Protein AF-A0A3D0JP17-F1 (afdb_monomer)

pLDDT: mean 91.54, std 7.05, range [59.78, 96.94]

Radius of gyration: 12.57 Å; Cα contacts (8 Å, |Δi|>4): 49; chains: 1; bounding box: 29×17×33 Å

Sequence (38 aa):
MSFLHIQNLHKSYGPTQIFTDINIEIGQGQFITLLGPS

Solvent-accessible surface area (backbone atoms only — not comparable to full-atom values): 2676 Å² total; per-residue (Å²): 120,68,67,42,78,44,70,67,42,65,44,63,62,86,91,48,74,76,48,69,66,44,68,48,78,38,46,75,91,67,86,86,84,91,84,79,87,134

Structure (mmCIF, N/CA/C/O backbone):
data_AF-A0A3D0JP17-F1
#
_entry.id   AF-A0A3D0JP17-F1
#
loop_
_atom_site.group_PDB
_atom_site.id
_atom_site.type_symbol
_atom_site.label_atom_id
_atom_site.label_alt_id
_atom_site.label_comp_id
_atom_site.label_asym_id
_atom_site.label_entity_id
_atom_site.label_seq_id
_atom_site.pdbx_PDB_ins_code
_atom_site.Cartn_x
_atom_site.Cartn_y
_atom_site.Cartn_z
_atom_site.occupancy
_atom_site.B_iso_or_equiv
_atom_site.auth_seq_id
_atom_site.auth_comp_id
_atom_site.auth_asym_id
_atom_site.auth_atom_id
_atom_site.pdbx_PDB_model_num
ATOM 1 N N . MET A 1 1 ? -17.512 5.788 10.256 1.00 59.78 1 MET A N 1
ATOM 2 C CA . MET A 1 1 ? -16.971 6.894 9.439 1.00 59.78 1 MET A CA 1
ATOM 3 C C . MET A 1 1 ? -15.470 6.687 9.339 1.00 59.78 1 MET A C 1
ATOM 5 O O . MET A 1 1 ? -14.846 6.501 10.380 1.00 59.78 1 MET A O 1
ATOM 9 N N . SER A 1 2 ? -14.914 6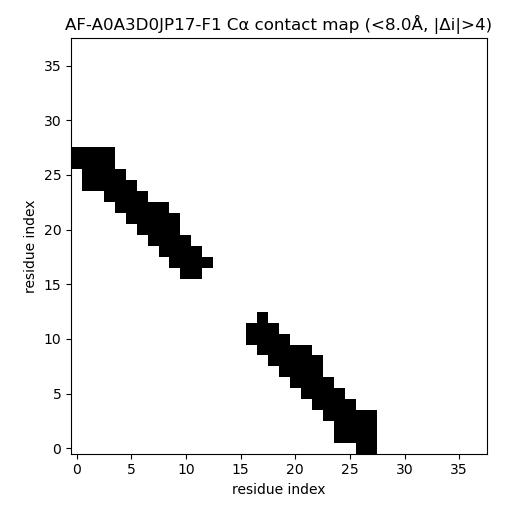.605 8.128 1.00 72.38 2 SER A N 1
ATOM 10 C CA . SER A 1 2 ? -13.463 6.502 7.926 1.00 72.38 2 SER A CA 1
ATOM 11 C C . SER A 1 2 ? -12.801 7.829 8.300 1.00 72.38 2 SER A C 1
ATOM 13 O O . SER A 1 2 ? -13.319 8.894 7.975 1.00 72.38 2 SER A O 1
ATOM 15 N N . PHE A 1 3 ? -11.676 7.766 9.003 1.00 89.62 3 P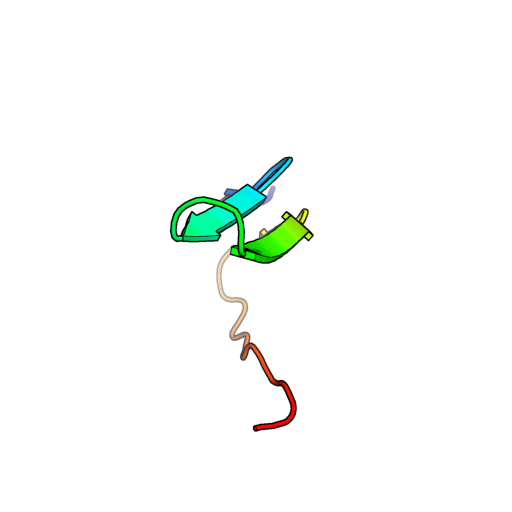HE A N 1
ATOM 16 C CA . PHE A 1 3 ? -10.861 8.925 9.364 1.00 89.62 3 PHE A CA 1
ATOM 17 C C . PHE A 1 3 ? -9.860 9.270 8.255 1.00 89.62 3 PHE A C 1
ATOM 19 O O . PHE A 1 3 ? -9.641 10.440 7.959 1.00 89.62 3 PHE A O 1
ATOM 26 N N . LEU A 1 4 ? -9.296 8.247 7.609 1.00 91.50 4 LEU A N 1
ATOM 27 C CA . LEU A 1 4 ? -8.449 8.382 6.431 1.00 91.50 4 LEU A CA 1
ATOM 28 C C . LEU A 1 4 ? -8.994 7.484 5.321 1.00 91.50 4 LEU A C 1
ATOM 30 O O . LEU A 1 4 ? -9.331 6.322 5.554 1.00 91.50 4 LEU A O 1
ATOM 34 N N . HIS A 1 5 ? -9.086 8.046 4.121 1.00 94.06 5 HIS A N 1
ATOM 35 C CA . HIS A 1 5 ? -9.565 7.366 2.927 1.00 94.06 5 HIS A CA 1
ATOM 36 C C . HIS A 1 5 ? -8.595 7.639 1.786 1.00 94.06 5 HIS A C 1
ATOM 38 O 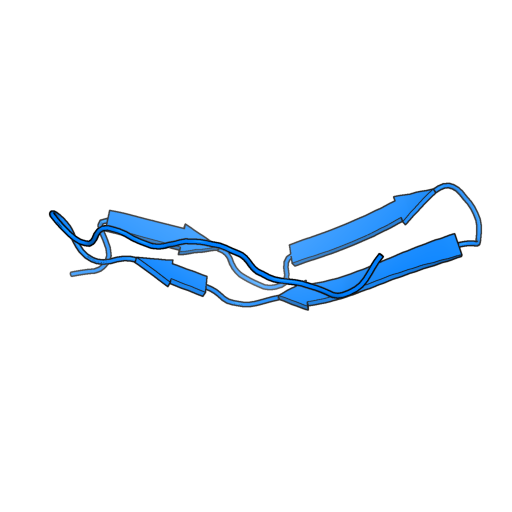O . HIS A 1 5 ? -8.339 8.793 1.445 1.00 94.06 5 HIS A O 1
ATOM 44 N N . ILE A 1 6 ? -8.003 6.580 1.252 1.00 93.69 6 ILE A N 1
ATOM 45 C CA . ILE A 1 6 ? -7.076 6.624 0.127 1.00 93.69 6 ILE A CA 1
ATOM 46 C C . ILE A 1 6 ? -7.722 5.816 -0.984 1.00 93.69 6 ILE A C 1
ATOM 48 O O . ILE A 1 6 ? -8.042 4.647 -0.777 1.00 93.69 6 ILE A O 1
ATOM 52 N N . GLN A 1 7 ? -7.895 6.429 -2.149 1.00 95.62 7 GLN A N 1
ATOM 53 C CA . GLN A 1 7 ? -8.474 5.771 -3.312 1.00 95.62 7 GLN A CA 1
ATOM 54 C C . GLN A 1 7 ? -7.536 5.860 -4.507 1.00 95.62 7 GLN A C 1
ATOM 56 O O . GLN A 1 7 ? -6.895 6.891 -4.724 1.00 95.62 7 GLN A O 1
ATOM 61 N N . ASN A 1 8 ? -7.486 4.781 -5.284 1.00 95.94 8 ASN A N 1
ATOM 62 C CA . ASN A 1 8 ? -6.796 4.693 -6.570 1.00 95.94 8 ASN A CA 1
ATOM 63 C C . ASN A 1 8 ? -5.324 5.150 -6.498 1.00 95.94 8 ASN A C 1
ATOM 65 O O . ASN A 1 8 ? -4.789 5.777 -7.424 1.00 95.94 8 ASN A O 1
ATOM 69 N N . LEU A 1 9 ? -4.654 4.855 -5.380 1.00 94.31 9 LEU A N 1
ATOM 70 C CA . LEU A 1 9 ? -3.278 5.268 -5.147 1.00 94.31 9 LEU A CA 1
ATOM 71 C C . LEU A 1 9 ? -2.344 4.501 -6.094 1.00 94.31 9 LEU A C 1
ATOM 73 O O . LEU A 1 9 ? -2.331 3.271 -6.144 1.00 94.31 9 LEU A O 1
ATOM 77 N N . HIS A 1 10 ? -1.557 5.258 -6.852 1.00 95.19 10 HIS A N 1
ATOM 78 C CA . HIS A 1 10 ? -0.623 4.764 -7.856 1.00 95.19 10 HIS A CA 1
ATOM 79 C C . HIS A 1 10 ? 0.729 5.459 -7.692 1.00 95.19 10 HIS A C 1
ATOM 81 O O . HIS A 1 10 ? 0.805 6.639 -7.345 1.00 95.19 10 HIS A O 1
ATOM 87 N N . LYS A 1 11 ? 1.816 4.724 -7.928 1.00 94.88 11 LYS A N 1
ATOM 88 C CA . LYS A 1 11 ? 3.177 5.261 -7.858 1.00 94.88 11 LYS A CA 1
ATOM 89 C C . LYS A 1 11 ? 4.042 4.619 -8.921 1.00 94.88 11 LYS A C 1
ATOM 91 O O . LYS A 1 11 ? 4.090 3.397 -9.043 1.00 94.88 11 LYS A O 1
ATOM 96 N N . SER A 1 12 ? 4.786 5.459 -9.623 1.00 96.94 12 SER A N 1
ATOM 97 C CA . SER A 1 12 ? 5.813 5.051 -10.571 1.00 96.94 12 SER A CA 1
ATOM 98 C C . SER A 1 12 ? 7.055 5.933 -10.445 1.00 96.94 12 SER A C 1
ATOM 100 O O . SER A 1 12 ? 6.999 7.059 -9.942 1.00 96.94 12 SER A O 1
ATOM 102 N N . TYR A 1 13 ? 8.186 5.400 -10.901 1.00 96.75 13 TYR A N 1
ATOM 103 C CA . TYR A 1 13 ? 9.410 6.149 -11.171 1.00 96.75 13 TYR A CA 1
ATOM 104 C C . TYR A 1 13 ? 9.763 5.949 -12.645 1.00 96.75 13 TYR A C 1
ATOM 106 O O . TYR A 1 13 ? 10.292 4.909 -13.036 1.00 96.75 13 TYR A O 1
ATOM 114 N N . GLY A 1 14 ? 9.415 6.936 -13.476 1.00 95.00 14 GLY A N 1
ATOM 115 C CA . GLY A 1 14 ? 9.512 6.812 -14.930 1.00 95.00 14 GLY A CA 1
ATOM 116 C C . GLY A 1 14 ? 8.670 5.630 -15.436 1.00 95.00 14 GLY A C 1
ATOM 117 O O .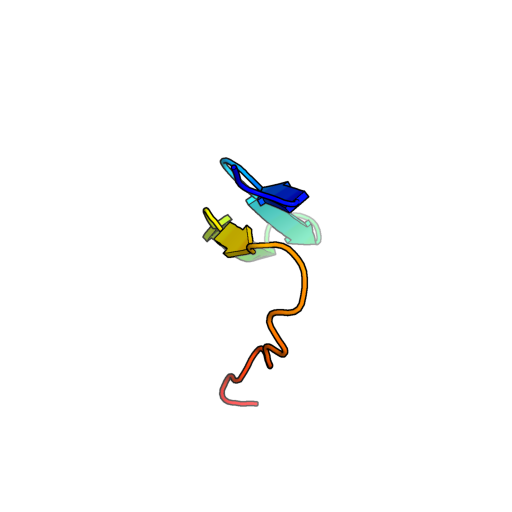 GLY A 1 14 ? 7.474 5.593 -15.143 1.00 95.00 14 GLY A O 1
ATOM 118 N N . PRO A 1 15 ? 9.259 4.661 -16.164 1.00 94.62 15 PRO A N 1
ATOM 119 C CA . PRO A 1 15 ? 8.536 3.490 -16.659 1.00 94.62 15 PRO A CA 1
ATOM 120 C C . PRO A 1 15 ? 8.260 2.433 -15.576 1.00 94.62 15 PRO A C 1
ATOM 122 O O . PRO A 1 15 ? 7.444 1.541 -15.791 1.00 94.62 15 PRO A O 1
ATOM 125 N N . THR A 1 16 ? 8.928 2.498 -14.421 1.00 95.94 16 THR A N 1
ATOM 126 C CA . THR A 1 16 ? 8.797 1.473 -13.381 1.00 95.94 16 THR A CA 1
ATOM 127 C C . THR A 1 16 ? 7.577 1.748 -12.516 1.00 95.94 16 THR A C 1
ATOM 129 O O . THR A 1 16 ? 7.550 2.715 -11.751 1.00 95.94 16 THR A O 1
ATOM 132 N N . GLN A 1 17 ? 6.576 0.876 -12.608 1.00 95.19 17 GLN A N 1
ATOM 133 C CA . GLN A 1 17 ? 5.387 0.905 -11.764 1.00 95.19 17 GLN A CA 1
ATOM 134 C C . GLN A 1 17 ? 5.672 0.227 -10.419 1.00 95.19 17 GLN A C 1
ATOM 136 O O . GLN A 1 17 ? 6.070 -0.933 -10.381 1.00 95.19 17 GLN A O 1
ATOM 141 N N . ILE A 1 18 ? 5.467 0.957 -9.321 1.00 93.88 18 ILE A N 1
ATOM 142 C CA . ILE A 1 18 ? 5.696 0.468 -7.953 1.00 93.88 18 ILE A CA 1
ATOM 143 C C . ILE A 1 18 ? 4.420 -0.162 -7.399 1.00 93.88 18 ILE A C 1
ATOM 145 O O . ILE A 1 18 ? 4.451 -1.259 -6.855 1.00 93.88 18 ILE A O 1
ATOM 149 N N . PHE A 1 19 ? 3.286 0.512 -7.576 1.00 92.38 19 PHE A N 1
ATOM 150 C CA . PHE A 1 19 ? 1.966 -0.038 -7.288 1.00 92.38 19 PHE A CA 1
ATOM 151 C C . PHE A 1 19 ? 0.896 0.711 -8.076 1.00 92.38 19 PHE A C 1
ATOM 153 O O . PHE A 1 19 ? 1.086 1.861 -8.489 1.00 92.38 19 PHE A O 1
ATOM 160 N N . THR A 1 20 ? -0.248 0.059 -8.237 1.00 93.25 20 THR A N 1
ATOM 161 C CA . THR A 1 20 ? -1.451 0.626 -8.845 1.00 93.25 20 THR A CA 1
ATOM 162 C C . THR A 1 20 ? -2.674 0.229 -8.056 1.00 93.25 20 THR A C 1
ATOM 164 O O . THR A 1 20 ? -2.744 -0.892 -7.560 1.00 93.25 20 THR A O 1
ATOM 167 N N . ASP A 1 21 ? -3.640 1.141 -8.027 1.00 95.19 21 ASP A N 1
ATOM 168 C CA . ASP A 1 21 ? -4.989 0.907 -7.521 1.00 95.19 21 ASP A CA 1
ATOM 169 C C . ASP A 1 21 ? -5.043 0.433 -6.060 1.00 95.19 21 ASP A C 1
ATOM 171 O O . ASP A 1 21 ? -5.767 -0.489 -5.684 1.00 95.19 21 ASP A O 1
ATOM 175 N N . ILE A 1 22 ? -4.245 1.082 -5.210 1.0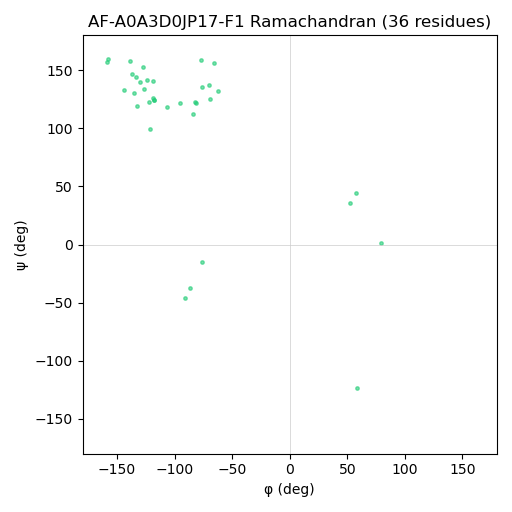0 93.81 22 ILE A N 1
ATOM 176 C CA . ILE A 1 22 ? -4.321 0.863 -3.768 1.00 93.81 22 ILE A CA 1
ATOM 177 C C . ILE A 1 22 ? -5.480 1.688 -3.199 1.00 93.81 22 ILE A C 1
ATOM 179 O O . ILE A 1 22 ? -5.497 2.917 -3.299 1.00 93.81 22 ILE A O 1
ATOM 183 N N . ASN A 1 23 ? -6.418 0.992 -2.557 1.00 94.56 23 ASN A N 1
ATOM 184 C CA . ASN A 1 23 ? -7.559 1.566 -1.854 1.00 94.56 23 ASN A CA 1
ATOM 185 C C . ASN A 1 23 ? -7.466 1.197 -0.366 1.00 94.56 23 ASN A C 1
ATOM 187 O O . ASN A 1 23 ? -7.342 0.020 -0.027 1.00 94.56 23 ASN A O 1
ATOM 191 N N . ILE A 1 24 ? -7.473 2.194 0.523 1.00 93.88 24 ILE A N 1
ATOM 192 C CA . ILE A 1 24 ? -7.305 2.014 1.972 1.00 93.88 24 ILE A CA 1
ATOM 193 C C . ILE A 1 24 ? -8.343 2.860 2.704 1.00 93.88 24 ILE A C 1
ATOM 195 O O . ILE A 1 24 ? -8.444 4.067 2.484 1.00 93.88 24 ILE A O 1
ATOM 199 N N . GLU A 1 25 ? -9.050 2.243 3.647 1.00 94.75 25 GLU A N 1
ATOM 200 C CA . GLU A 1 25 ? -9.911 2.942 4.597 1.00 94.75 25 GLU A CA 1
ATOM 201 C C . GLU A 1 25 ? -9.413 2.678 6.016 1.00 94.75 25 GLU A C 1
ATOM 203 O O . GLU A 1 25 ? -9.256 1.527 6.422 1.00 94.75 25 GLU A O 1
ATOM 208 N N . ILE A 1 26 ? -9.159 3.740 6.776 1.00 94.00 26 ILE A N 1
ATOM 209 C CA . ILE A 1 26 ? -8.726 3.646 8.172 1.00 94.00 26 ILE A CA 1
ATOM 210 C C . ILE A 1 26 ? -9.725 4.415 9.025 1.00 94.00 26 ILE A C 1
ATOM 212 O O . ILE A 1 26 ? -9.974 5.604 8.817 1.00 94.00 26 ILE A O 1
ATOM 216 N N . GLY A 1 27 ? -10.319 3.724 9.988 1.00 95.44 27 GLY A N 1
ATOM 217 C CA . GLY A 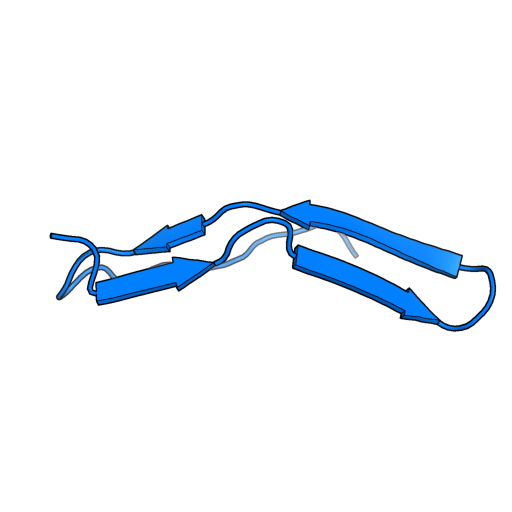1 27 ? -11.211 4.283 10.993 1.00 95.44 27 GLY A CA 1
ATOM 218 C C . GLY A 1 27 ? -10.460 5.030 12.096 1.00 95.44 27 GLY A C 1
ATOM 219 O O . GLY A 1 27 ? -9.276 4.812 12.344 1.00 95.44 27 GLY A O 1
ATOM 220 N N . GLN A 1 28 ? -11.167 5.916 12.795 1.00 93.19 28 GLN A N 1
ATOM 221 C CA . GLN A 1 28 ? -10.593 6.666 13.911 1.00 93.19 28 GLN A CA 1
ATOM 222 C C . GLN A 1 28 ? -10.159 5.722 15.044 1.00 93.19 28 GLN A C 1
ATOM 224 O O . GLN A 1 28 ? -10.919 4.848 15.454 1.00 93.19 28 GLN A O 1
ATOM 229 N N . GLY A 1 29 ? -8.936 5.904 15.550 1.00 93.38 29 GLY A N 1
ATOM 230 C CA . GLY A 1 29 ? -8.361 5.062 16.608 1.00 93.38 29 GLY A CA 1
ATOM 231 C C . GLY A 1 29 ? -7.805 3.716 16.130 1.00 93.38 29 GLY A C 1
ATOM 232 O O . GLY A 1 29 ? -7.310 2.949 16.952 1.00 93.38 29 GLY A O 1
ATOM 233 N N . GLN A 1 30 ? -7.852 3.420 14.827 1.00 91.06 30 GLN A N 1
ATOM 234 C CA . GLN A 1 30 ? -7.211 2.227 14.282 1.00 91.06 30 GLN A CA 1
ATOM 235 C C . GLN A 1 30 ? -5.696 2.411 14.179 1.00 91.06 30 GLN A C 1
ATOM 237 O O . GLN A 1 30 ? -5.204 3.437 13.711 1.00 91.06 30 GLN A O 1
ATOM 242 N N . PHE A 1 31 ? -4.966 1.377 14.590 1.00 91.56 31 PHE A N 1
ATOM 243 C CA . PHE A 1 31 ? -3.521 1.272 14.439 1.00 91.56 31 PHE A CA 1
ATOM 244 C C . PHE A 1 31 ? -3.221 0.254 13.337 1.00 91.56 31 PHE A C 1
ATOM 246 O O . PHE A 1 31 ? -3.608 -0.909 13.456 1.00 91.56 31 PHE A O 1
ATOM 253 N N . ILE A 1 32 ? -2.568 0.689 12.260 1.00 91.12 32 ILE A N 1
ATOM 254 C CA . ILE A 1 32 ? -2.290 -0.143 11.084 1.00 91.12 32 ILE A CA 1
ATOM 255 C C . ILE A 1 32 ? -0.803 -0.115 10.718 1.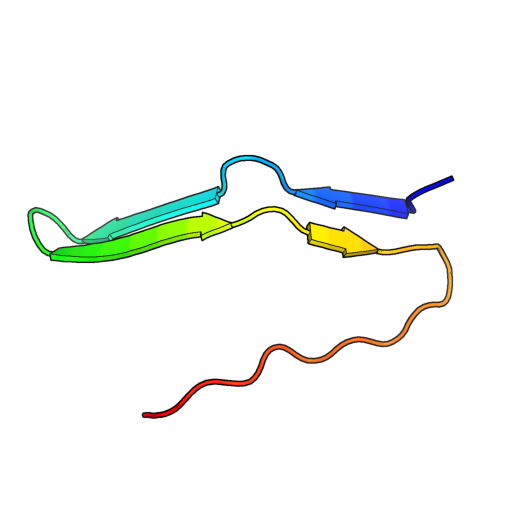00 91.12 32 ILE A C 1
ATOM 257 O O . ILE A 1 32 ? -0.116 0.877 10.955 1.00 91.12 32 ILE A O 1
ATOM 261 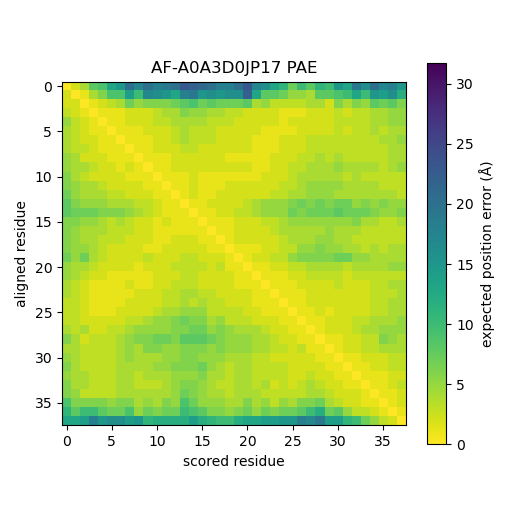N N . THR A 1 33 ? -0.335 -1.188 10.080 1.00 93.25 33 THR A N 1
ATOM 262 C CA . THR A 1 33 ? 1.015 -1.301 9.513 1.00 93.25 33 THR A CA 1
ATOM 263 C C . THR A 1 33 ? 0.915 -1.783 8.072 1.00 93.25 33 THR A C 1
ATOM 265 O O . THR A 1 33 ? 0.122 -2.673 7.767 1.00 93.25 33 THR A O 1
ATOM 268 N N . LEU A 1 34 ? 1.743 -1.220 7.193 1.00 89.25 34 LEU A N 1
ATOM 269 C CA . LEU A 1 34 ? 1.921 -1.699 5.824 1.00 89.25 34 LEU A CA 1
ATOM 270 C C . LEU A 1 34 ? 3.138 -2.628 5.777 1.00 89.25 34 LEU A C 1
ATOM 272 O O . LEU A 1 34 ? 4.236 -2.223 6.153 1.00 89.25 34 LEU A O 1
ATOM 276 N N . LEU A 1 35 ? 2.935 -3.870 5.337 1.00 91.75 35 LEU A N 1
ATOM 277 C CA . LEU A 1 35 ? 3.974 -4.896 5.239 1.00 91.75 35 LEU A CA 1
ATOM 278 C C . LEU A 1 35 ? 4.140 -5.332 3.782 1.00 91.75 35 LEU A C 1
ATOM 280 O O . LEU A 1 35 ? 3.152 -5.495 3.068 1.00 91.75 35 LEU A O 1
ATOM 284 N N . GLY A 1 36 ? 5.381 -5.561 3.362 1.00 86.19 36 GLY A N 1
ATOM 285 C CA . GLY A 1 36 ? 5.710 -6.079 2.039 1.00 86.19 36 GLY A CA 1
ATOM 286 C C . GLY A 1 36 ? 7.097 -6.728 2.018 1.00 86.19 36 GLY A C 1
ATOM 287 O O . GLY A 1 36 ? 7.912 -6.434 2.896 1.00 86.19 36 GLY A O 1
ATOM 288 N N . PRO A 1 37 ? 7.358 -7.635 1.061 1.00 87.06 37 PRO A N 1
ATOM 289 C CA . PRO A 1 37 ? 8.694 -8.182 0.840 1.00 87.06 37 PRO A CA 1
ATOM 290 C C . PRO A 1 37 ? 9.666 -7.092 0.360 1.00 87.06 37 PRO A C 1
ATOM 292 O O . PRO A 1 37 ? 9.234 -6.083 -0.202 1.00 87.06 37 PRO A O 1
ATOM 295 N N . SER A 1 38 ? 10.966 -7.309 0.594 1.00 78.12 38 SER A N 1
ATOM 296 C CA . SER A 1 38 ? 12.053 -6.474 0.060 1.00 78.12 38 SER A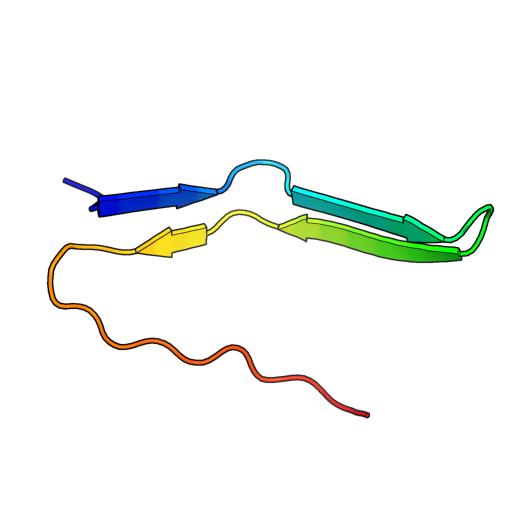 CA 1
ATOM 297 C C . SER A 1 38 ? 12.358 -6.797 -1.394 1.00 78.12 38 SER A C 1
ATOM 299 O O . SER A 1 38 ? 12.512 -8.013 -1.664 1.00 78.12 38 SER A O 1
#

Mean predicted aligned error: 3.91 Å

Secondary structure (DSSP, 8-state):
-EEEEEEEEEEEETTEEEEEEEEEEEETT---------

Foldseek 3Di:
DFPDWDFQDWDDDVPRTPDTTDTDTHHPPDDDDDDDDD